Protein AF-A0A821GKC2-F1 (afdb_monomer_lite)

Sequence (104 aa):
MNNSILINDGREHKLVLKLLNKDDFIFEIDGNIIMKKFPTNLRINTIYIGQLDSYIKEKFSDLDGDNFIGCIKDIMLNEKSIVKLDHIHHIGRLTNICQLSKRG

Secondary structure (DSSP, 8-state):
--------SSS---EEEEE-SSSEEEEEETTEEEEEE--S---------S---HHHHHH-TT---PPP-S-----EETTEE---GGG--SSS---S--------

pLDDT: mean 71.13, std 14.03, range [34.81, 91.44]

Structure (mmCIF, N/CA/C/O backbone):
data_AF-A0A821GKC2-F1
#
_entry.id   AF-A0A821GKC2-F1
#
loop_
_atom_site.group_PDB
_atom_site.id
_atom_site.type_symbol
_atom_site.label_atom_id
_atom_site.label_alt_id
_atom_site.label_comp_id
_atom_site.label_asym_id
_atom_site.label_entity_id
_atom_site.label_seq_id
_atom_site.pdbx_PDB_ins_code
_atom_site.Cartn_x
_atom_site.Cartn_y
_atom_site.Cartn_z
_atom_site.occupancy
_atom_site.B_iso_or_equiv
_atom_site.auth_seq_id
_atom_site.auth_comp_id
_atom_site.auth_asym_id
_atom_site.auth_atom_id
_atom_site.pdbx_PDB_model_num
ATOM 1 N N . MET A 1 1 ? 18.237 -7.609 18.161 1.00 34.81 1 MET A N 1
ATOM 2 C CA . MET A 1 1 ? 18.382 -7.954 16.732 1.00 34.81 1 MET A CA 1
ATOM 3 C C . MET A 1 1 ? 17.323 -7.166 15.979 1.00 34.81 1 MET A C 1
ATOM 5 O O . MET A 1 1 ? 16.147 -7.419 16.196 1.00 34.81 1 MET A O 1
ATOM 9 N N . ASN A 1 2 ? 17.718 -6.148 15.209 1.00 40.22 2 ASN A N 1
ATOM 10 C CA . ASN A 1 2 ? 16.794 -5.373 14.376 1.00 40.22 2 ASN A CA 1
ATOM 11 C C . ASN A 1 2 ? 16.576 -6.150 13.073 1.00 40.22 2 ASN A C 1
ATOM 13 O O . ASN A 1 2 ? 17.420 -6.092 12.185 1.00 40.22 2 ASN A O 1
ATOM 17 N N . ASN A 1 3 ? 15.475 -6.895 12.971 1.00 48.16 3 ASN A N 1
ATOM 18 C CA . ASN A 1 3 ? 15.040 -7.475 11.701 1.00 48.16 3 ASN A CA 1
ATOM 19 C C . ASN A 1 3 ? 14.467 -6.351 10.829 1.00 48.16 3 ASN A C 1
ATOM 21 O O . ASN A 1 3 ? 13.279 -6.044 10.905 1.00 48.16 3 ASN A O 1
ATOM 25 N N . SER A 1 4 ? 15.308 -5.707 10.022 1.00 63.53 4 SER A N 1
ATOM 26 C CA . SER A 1 4 ? 14.824 -4.854 8.937 1.00 63.53 4 SER A CA 1
ATOM 27 C C . SER A 1 4 ? 14.198 -5.752 7.870 1.00 63.53 4 SER A C 1
ATOM 29 O O . SER A 1 4 ? 14.905 -6.545 7.248 1.00 63.53 4 SER A O 1
ATOM 31 N N . ILE A 1 5 ? 12.883 -5.653 7.675 1.00 68.69 5 ILE A N 1
ATOM 32 C CA . ILE A 1 5 ? 12.192 -6.342 6.580 1.00 68.69 5 ILE A CA 1
ATOM 33 C C . ILE A 1 5 ? 12.678 -5.707 5.272 1.00 68.69 5 ILE A C 1
ATOM 35 O O . ILE A 1 5 ? 12.452 -4.520 5.036 1.00 68.69 5 ILE A O 1
ATOM 39 N N . LEU A 1 6 ? 13.387 -6.479 4.449 1.00 81.19 6 LEU A N 1
ATOM 40 C CA . LEU A 1 6 ? 13.795 -6.060 3.112 1.00 81.19 6 LEU A CA 1
ATOM 41 C C . LEU A 1 6 ? 12.585 -6.211 2.181 1.00 81.19 6 LEU A C 1
ATOM 43 O O . LEU A 1 6 ? 12.130 -7.327 1.967 1.00 81.19 6 LEU A O 1
ATOM 47 N N . ILE A 1 7 ? 12.058 -5.095 1.672 1.00 85.06 7 ILE A N 1
ATOM 48 C CA . ILE A 1 7 ? 10.829 -5.063 0.850 1.00 85.06 7 ILE A CA 1
ATOM 49 C C . ILE A 1 7 ? 11.085 -4.811 -0.643 1.00 85.06 7 ILE A C 1
ATOM 51 O O . ILE A 1 7 ? 10.170 -4.816 -1.458 1.00 85.06 7 ILE A O 1
ATOM 55 N N . ASN A 1 8 ? 12.331 -4.524 -1.013 1.00 87.00 8 ASN A N 1
ATOM 56 C CA . ASN A 1 8 ? 12.770 -4.266 -2.383 1.00 87.00 8 ASN A CA 1
ATOM 57 C C . ASN A 1 8 ? 13.565 -5.460 -2.937 1.00 87.00 8 ASN A C 1
ATOM 59 O O . ASN A 1 8 ? 14.599 -5.284 -3.578 1.00 87.00 8 ASN A O 1
ATOM 63 N N . ASP A 1 9 ? 13.098 -6.677 -2.663 1.00 88.88 9 ASP A N 1
ATOM 64 C CA . ASP A 1 9 ? 13.778 -7.931 -3.012 1.00 88.88 9 ASP A CA 1
ATOM 65 C C . ASP A 1 9 ? 13.295 -8.549 -4.345 1.00 88.88 9 ASP A C 1
ATOM 67 O O . ASP A 1 9 ? 13.768 -9.610 -4.758 1.00 88.88 9 ASP A O 1
ATOM 71 N N . GLY A 1 10 ? 12.358 -7.883 -5.030 1.00 86.19 10 GLY A N 1
ATOM 72 C CA . GLY A 1 10 ? 11.753 -8.349 -6.279 1.00 86.19 10 GLY A CA 1
ATOM 73 C C . GLY A 1 10 ? 10.639 -9.386 -6.100 1.00 86.19 10 GLY A C 1
ATOM 74 O O . GLY A 1 10 ? 10.185 -9.954 -7.097 1.00 86.19 10 GLY A O 1
ATOM 75 N N . ARG A 1 11 ? 10.194 -9.646 -4.865 1.00 88.94 11 ARG A N 1
ATOM 76 C CA . ARG A 1 11 ? 9.086 -10.550 -4.538 1.00 88.94 11 ARG A CA 1
ATOM 77 C C . ARG A 1 11 ? 7.808 -9.774 -4.237 1.00 88.94 11 ARG A C 1
ATOM 79 O O . ARG A 1 11 ? 7.786 -8.553 -4.106 1.00 88.94 11 ARG A O 1
ATOM 86 N N . GLU A 1 12 ? 6.706 -10.512 -4.185 1.00 90.00 12 GLU A N 1
ATOM 87 C CA . GLU A 1 12 ? 5.420 -9.952 -3.792 1.00 90.00 12 GLU A CA 1
ATOM 88 C C . GLU A 1 12 ? 5.353 -9.811 -2.272 1.00 90.00 12 GLU A C 1
ATOM 90 O O . GLU A 1 12 ? 5.579 -10.781 -1.550 1.00 90.00 12 GLU A O 1
ATOM 95 N N . HIS A 1 13 ? 4.974 -8.619 -1.814 1.00 91.38 13 HIS A N 1
ATOM 96 C CA . HIS A 1 13 ? 4.730 -8.324 -0.407 1.00 91.38 13 HIS A CA 1
ATOM 97 C C . HIS A 1 13 ? 3.282 -7.889 -0.206 1.00 91.38 13 HIS A C 1
ATOM 99 O O . HIS A 1 13 ? 2.726 -7.123 -1.002 1.00 91.38 13 HIS A O 1
ATOM 105 N N . LYS A 1 14 ? 2.667 -8.350 0.882 1.00 91.44 14 LYS A N 1
ATOM 106 C CA . LYS A 1 14 ? 1.314 -7.950 1.264 1.00 91.44 14 LYS A CA 1
ATOM 107 C C . LYS A 1 14 ? 1.380 -6.783 2.236 1.00 91.44 14 LYS A C 1
ATOM 109 O O . LYS A 1 14 ? 1.846 -6.939 3.361 1.00 91.44 14 LYS A O 1
ATOM 114 N N . LEU A 1 15 ? 0.829 -5.646 1.821 1.00 90.19 15 LEU A N 1
ATOM 115 C CA . LEU A 1 15 ? 0.635 -4.477 2.672 1.00 90.19 15 LEU A CA 1
ATOM 116 C C . LEU A 1 15 ? -0.811 -4.405 3.166 1.00 90.19 15 LEU A C 1
ATOM 118 O O . LEU A 1 15 ? -1.749 -4.507 2.373 1.00 90.19 15 LEU A O 1
ATOM 122 N N . VAL A 1 16 ? -1.002 -4.180 4.464 1.00 88.94 16 VAL A N 1
ATOM 123 C CA . VAL A 1 16 ? -2.328 -3.996 5.061 1.00 88.94 16 VAL A CA 1
ATOM 124 C C . VAL A 1 16 ? -2.317 -2.795 6.002 1.00 88.94 16 VAL A C 1
ATOM 126 O O . VAL A 1 16 ? -1.539 -2.725 6.947 1.00 88.94 16 VAL A O 1
ATOM 129 N N . LEU A 1 17 ? -3.221 -1.851 5.744 1.00 86.81 17 LEU A N 1
ATOM 130 C CA . LEU A 1 17 ? -3.502 -0.701 6.601 1.00 86.81 17 LEU A CA 1
ATOM 131 C C . LEU A 1 17 ? -4.899 -0.881 7.193 1.00 86.81 17 LEU A C 1
ATOM 133 O O . LEU A 1 17 ? -5.880 -0.942 6.452 1.00 86.81 17 LEU A O 1
ATOM 137 N N . LYS A 1 18 ? -5.000 -0.975 8.520 1.00 84.94 18 LYS A N 1
ATOM 138 C CA . LYS A 1 18 ? -6.277 -1.114 9.238 1.00 84.94 18 LYS A CA 1
ATOM 139 C C . LYS A 1 18 ? -6.432 0.020 10.237 1.00 84.94 18 LYS A C 1
ATOM 141 O O . LYS A 1 18 ? -5.579 0.195 11.101 1.00 84.94 18 LYS A O 1
ATOM 146 N N . LEU A 1 19 ? -7.542 0.742 10.148 1.00 80.62 19 LEU A N 1
ATOM 147 C CA . LEU A 1 19 ? -8.014 1.627 11.208 1.00 80.62 19 LEU A CA 1
ATOM 148 C C . LEU A 1 19 ? -8.825 0.776 12.194 1.00 80.62 19 LEU A C 1
ATOM 150 O O . LEU A 1 19 ? -9.868 0.248 11.815 1.00 80.62 19 LEU A O 1
ATOM 154 N N . LEU A 1 20 ? -8.346 0.598 13.425 1.00 78.56 20 LEU A N 1
ATOM 155 C CA . LEU A 1 20 ? -9.054 -0.201 14.438 1.00 78.56 20 LEU A CA 1
ATOM 156 C C . LEU A 1 20 ? -10.120 0.621 15.161 1.00 78.56 20 LEU A C 1
ATOM 158 O O . LEU A 1 20 ? -11.233 0.166 15.408 1.00 78.56 20 LEU A O 1
ATOM 162 N N . ASN A 1 21 ? -9.749 1.841 15.521 1.00 73.88 21 ASN A N 1
ATOM 163 C CA . ASN A 1 21 ? -10.583 2.841 16.168 1.00 73.88 21 ASN A CA 1
ATOM 164 C C . ASN A 1 21 ? -10.103 4.220 15.681 1.00 73.88 21 ASN A C 1
ATOM 166 O O . ASN A 1 21 ? -9.279 4.294 14.777 1.00 73.88 21 ASN A O 1
ATOM 170 N N . LYS A 1 22 ? -10.619 5.322 16.228 1.00 70.44 22 LYS A N 1
ATOM 171 C CA . LYS A 1 22 ? -10.310 6.675 15.723 1.00 70.44 22 LYS A CA 1
ATOM 172 C C . LYS A 1 22 ? -8.822 7.068 15.810 1.00 70.44 22 LYS A C 1
ATOM 174 O O . LYS A 1 22 ? -8.429 8.007 15.116 1.00 70.44 22 LYS A O 1
ATOM 179 N N . ASP A 1 23 ? -8.027 6.346 16.600 1.00 72.25 23 ASP A N 1
ATOM 180 C CA . ASP A 1 23 ? -6.695 6.769 17.048 1.00 72.25 23 ASP A CA 1
ATOM 181 C C . ASP A 1 23 ? -5.616 5.713 16.725 1.00 72.25 23 ASP A C 1
ATOM 183 O O . ASP A 1 23 ? -4.423 6.023 16.644 1.00 72.25 23 ASP A O 1
ATOM 187 N N . ASP A 1 24 ? -6.030 4.459 16.517 1.00 75.69 24 ASP A N 1
ATOM 188 C CA . ASP A 1 24 ? -5.143 3.319 16.330 1.00 75.69 24 ASP A CA 1
ATOM 189 C C . ASP A 1 24 ? -5.182 2.811 14.886 1.00 75.69 24 ASP A C 1
ATOM 191 O O . ASP A 1 24 ? -6.197 2.305 14.389 1.00 75.69 24 ASP A O 1
ATOM 195 N N . PHE A 1 25 ? -4.016 2.879 14.242 1.00 82.06 25 PHE A N 1
ATOM 196 C CA . PHE A 1 25 ? -3.756 2.251 12.957 1.00 82.06 25 PHE A CA 1
ATOM 197 C C . PHE A 1 25 ? -2.779 1.088 13.114 1.00 82.06 25 PHE A C 1
ATOM 199 O O . PHE A 1 25 ? -1.737 1.184 13.772 1.00 82.06 25 PHE A O 1
ATOM 206 N N . ILE A 1 26 ? -3.098 -0.010 12.441 1.00 85.44 26 ILE A N 1
ATOM 207 C CA . ILE A 1 26 ? -2.161 -1.092 12.177 1.00 85.44 26 ILE A CA 1
ATOM 208 C C . ILE A 1 26 ? -1.628 -0.915 10.762 1.00 85.44 26 ILE A C 1
ATOM 210 O O . ILE A 1 26 ? -2.402 -0.852 9.804 1.00 85.44 26 ILE A O 1
ATOM 214 N N . PHE A 1 27 ? -0.306 -0.885 10.650 1.00 85.94 27 PHE A N 1
ATOM 215 C CA . PHE A 1 27 ? 0.405 -1.110 9.407 1.00 85.94 27 PHE A CA 1
ATOM 216 C C . PHE A 1 27 ? 1.012 -2.508 9.456 1.00 85.94 27 PHE A C 1
ATOM 218 O O . PHE A 1 27 ? 1.685 -2.855 10.416 1.00 85.94 27 PHE A O 1
ATOM 225 N N . GLU A 1 28 ? 0.751 -3.340 8.466 1.00 88.56 28 GLU A N 1
ATOM 226 C CA . GLU A 1 28 ? 1.188 -4.733 8.444 1.00 88.56 28 GLU A CA 1
ATOM 227 C C . GLU A 1 28 ? 1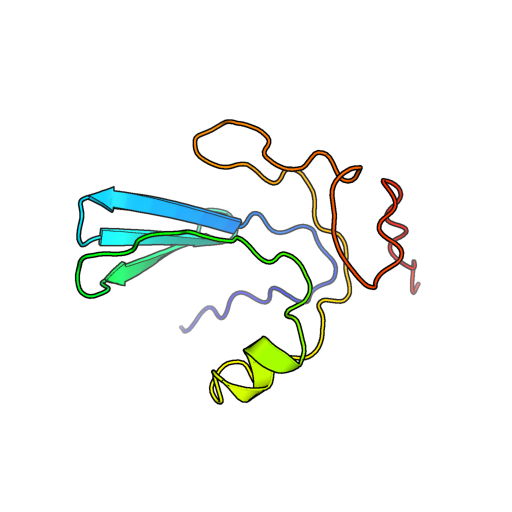.866 -5.018 7.102 1.00 88.56 28 GLU A C 1
ATOM 229 O O . GLU A 1 28 ? 1.319 -4.685 6.048 1.00 88.56 28 GLU A O 1
ATOM 234 N N . ILE A 1 29 ? 3.058 -5.619 7.155 1.00 89.69 29 ILE A N 1
ATOM 235 C CA . ILE A 1 29 ? 3.806 -6.100 5.985 1.00 89.69 29 ILE A CA 1
ATOM 236 C C . ILE A 1 29 ? 4.059 -7.595 6.170 1.00 89.69 29 ILE A C 1
ATOM 238 O O . ILE A 1 29 ? 4.724 -7.996 7.125 1.00 89.69 29 ILE A O 1
ATOM 242 N N . ASP A 1 30 ? 3.524 -8.420 5.272 1.00 90.25 30 ASP A N 1
ATOM 243 C CA . ASP A 1 30 ? 3.661 -9.886 5.301 1.00 90.25 30 ASP A CA 1
ATOM 244 C C . ASP A 1 30 ? 3.288 -10.512 6.656 1.00 90.25 30 ASP A C 1
ATOM 246 O O . ASP A 1 30 ? 3.956 -11.414 7.159 1.00 90.25 30 ASP A O 1
ATOM 250 N N . GLY A 1 31 ? 2.229 -9.999 7.291 1.00 88.56 31 GLY A N 1
ATOM 251 C CA . GLY A 1 31 ? 1.788 -10.438 8.619 1.00 88.56 31 GLY A CA 1
ATOM 252 C C . GLY A 1 31 ? 2.560 -9.824 9.792 1.00 88.56 31 GLY A C 1
ATOM 253 O O . GLY A 1 31 ? 2.137 -9.972 10.939 1.00 88.56 31 GLY A O 1
ATOM 254 N N . ASN A 1 32 ? 3.652 -9.094 9.544 1.00 89.06 32 ASN A N 1
ATOM 255 C CA . ASN A 1 32 ? 4.392 -8.390 10.588 1.00 89.06 32 ASN A CA 1
ATOM 256 C C . ASN A 1 32 ? 3.704 -7.064 10.915 1.00 89.06 32 ASN A C 1
ATOM 258 O O . ASN A 1 32 ? 3.687 -6.140 10.100 1.00 89.06 32 ASN A O 1
ATOM 262 N N . ILE A 1 33 ? 3.146 -6.975 12.121 1.00 84.69 33 ILE A N 1
ATOM 263 C CA . ILE A 1 33 ? 2.401 -5.809 12.598 1.00 84.69 33 ILE A CA 1
ATOM 264 C C . ILE A 1 33 ? 3.363 -4.730 13.107 1.00 84.69 33 ILE A C 1
ATOM 266 O O . ILE A 1 33 ? 4.099 -4.919 14.074 1.00 84.69 33 ILE A O 1
ATOM 270 N N . ILE A 1 34 ? 3.285 -3.561 12.486 1.00 82.75 34 ILE A N 1
ATOM 271 C CA . ILE A 1 34 ? 3.925 -2.308 12.868 1.00 82.75 34 ILE A CA 1
ATOM 272 C C . ILE A 1 34 ? 2.803 -1.372 13.339 1.00 82.75 34 ILE A C 1
ATOM 274 O O . ILE A 1 34 ? 2.078 -0.769 12.546 1.00 82.75 34 ILE A O 1
ATOM 278 N N . MET A 1 35 ? 2.603 -1.271 14.652 1.00 72.88 35 MET A N 1
ATOM 279 C CA . MET A 1 35 ? 1.596 -0.360 15.206 1.00 72.88 35 MET A CA 1
ATOM 280 C C . MET A 1 35 ? 2.106 1.078 15.173 1.00 72.88 35 MET A C 1
ATOM 282 O O . MET A 1 35 ? 3.202 1.363 15.658 1.00 72.88 35 MET A O 1
ATOM 286 N N . LYS A 1 36 ? 1.290 2.000 14.654 1.00 70.12 36 LYS A N 1
ATOM 287 C CA . LYS A 1 36 ? 1.594 3.432 14.686 1.00 70.12 36 LYS A CA 1
ATOM 288 C C . LYS A 1 36 ? 0.344 4.211 15.075 1.00 70.12 36 LYS A C 1
ATOM 290 O O . LYS A 1 36 ? -0.694 4.104 14.430 1.00 70.12 36 LYS A O 1
ATOM 295 N N . LYS A 1 37 ? 0.455 4.991 16.149 1.00 67.75 37 LYS A N 1
ATOM 296 C CA . LYS A 1 37 ? -0.601 5.903 16.595 1.00 67.75 37 LYS A CA 1
ATOM 297 C C . LYS A 1 37 ? -0.465 7.221 15.852 1.00 67.75 37 LYS A C 1
ATOM 299 O O . LYS A 1 37 ? 0.642 7.753 15.759 1.00 67.75 37 LYS A O 1
ATOM 304 N N . PHE A 1 38 ? -1.575 7.746 15.353 1.00 64.94 38 PHE A N 1
ATOM 305 C CA . PHE A 1 38 ? -1.630 9.075 14.753 1.00 64.94 38 PHE A CA 1
ATOM 306 C C . PHE A 1 38 ? -2.721 9.902 15.435 1.00 64.94 38 PHE A C 1
ATOM 308 O O . PHE A 1 38 ? -3.736 9.343 15.848 1.00 64.94 38 PHE A O 1
ATOM 315 N N . PRO A 1 39 ? -2.533 11.225 15.570 1.00 57.25 39 PRO A N 1
ATOM 316 C CA . PRO A 1 39 ? -3.567 12.098 16.103 1.00 57.25 39 PRO A CA 1
ATOM 317 C C . PRO A 1 39 ? -4.808 12.113 15.195 1.00 57.25 39 PRO A C 1
ATOM 319 O O . PRO A 1 39 ? -4.728 12.034 13.970 1.00 57.25 39 PRO A O 1
ATOM 322 N N . THR A 1 40 ? -5.962 12.194 15.847 1.00 60.34 40 THR A N 1
ATOM 323 C CA . THR A 1 40 ? -7.318 11.955 15.337 1.00 60.34 40 THR A CA 1
ATOM 324 C C . THR A 1 40 ? -7.819 12.911 14.253 1.00 60.34 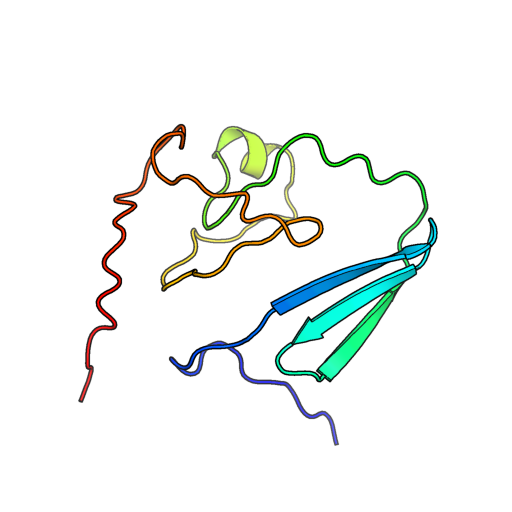40 THR A C 1
ATOM 326 O O . THR A 1 40 ? -7.480 14.092 14.260 1.00 60.34 40 THR A O 1
ATOM 329 N N . ASN A 1 41 ? -8.762 12.400 13.440 1.00 63.34 41 ASN A N 1
ATOM 330 C CA . ASN A 1 41 ? -9.504 13.017 12.316 1.00 63.34 41 ASN A CA 1
ATOM 331 C C . ASN A 1 41 ? -8.914 12.800 10.911 1.00 63.34 41 ASN A C 1
ATOM 333 O O . ASN A 1 41 ? -8.861 13.720 10.093 1.00 63.34 41 ASN A O 1
ATOM 337 N N . LEU A 1 42 ? -8.546 11.557 10.583 1.00 66.44 42 LEU A N 1
ATOM 338 C CA . LEU A 1 42 ? -8.192 11.195 9.211 1.00 66.44 42 LEU A CA 1
ATOM 339 C C . LEU A 1 42 ? -9.451 11.147 8.323 1.00 66.44 42 LEU 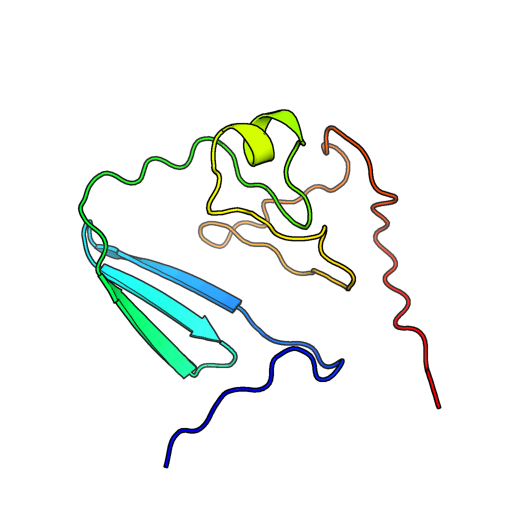A C 1
ATOM 341 O O . LEU A 1 42 ? -10.282 10.248 8.448 1.00 66.44 42 LEU A O 1
ATOM 345 N N . ARG A 1 43 ? -9.577 12.096 7.390 1.00 69.44 43 ARG A N 1
ATOM 346 C CA . ARG A 1 43 ? -10.554 12.042 6.295 1.00 69.44 43 ARG A CA 1
ATOM 347 C C . ARG A 1 43 ? -9.816 11.769 4.988 1.00 69.44 43 ARG A C 1
ATOM 349 O O . ARG A 1 43 ? -9.065 12.616 4.513 1.00 69.44 43 ARG A O 1
ATOM 356 N N . ILE A 1 44 ? -10.042 10.594 4.404 1.00 70.81 44 ILE A N 1
ATOM 357 C CA . ILE A 1 44 ? -9.452 10.213 3.116 1.00 70.81 44 ILE A CA 1
ATOM 358 C C . ILE A 1 44 ? -10.366 10.726 2.003 1.00 70.81 44 ILE A C 1
ATOM 360 O O . ILE A 1 44 ? -11.477 10.228 1.839 1.00 70.81 44 ILE A O 1
ATOM 364 N N . ASN A 1 45 ? -9.909 11.732 1.256 1.00 71.50 45 ASN A N 1
ATOM 365 C CA . ASN A 1 45 ? -10.646 12.265 0.103 1.00 71.50 45 ASN A CA 1
ATOM 366 C C . ASN A 1 45 ? -10.179 11.645 -1.219 1.00 71.50 45 ASN A C 1
ATOM 368 O O . ASN A 1 45 ? -10.997 11.383 -2.095 1.00 71.50 45 ASN A O 1
ATOM 372 N N . THR A 1 46 ? -8.875 11.393 -1.343 1.00 73.19 46 THR A N 1
ATOM 373 C CA . THR A 1 46 ? -8.257 10.864 -2.561 1.00 73.19 46 THR A CA 1
ATOM 374 C C . THR A 1 46 ? -7.183 9.856 -2.180 1.00 73.19 46 THR A C 1
ATOM 376 O O . THR A 1 46 ? -6.443 10.076 -1.221 1.00 73.19 46 THR A O 1
ATOM 379 N N . ILE A 1 47 ? -7.099 8.756 -2.928 1.00 75.06 47 ILE A N 1
ATOM 380 C CA . ILE A 1 47 ? -6.057 7.738 -2.785 1.00 75.06 47 ILE A CA 1
ATOM 381 C C . ILE A 1 47 ? -5.189 7.793 -4.040 1.00 75.06 47 ILE A C 1
ATOM 383 O O . ILE A 1 47 ? -5.691 7.627 -5.149 1.00 75.06 47 ILE A O 1
ATOM 387 N N . TYR A 1 48 ? -3.894 8.021 -3.849 1.00 76.62 48 TYR A N 1
ATOM 388 C CA . TYR A 1 48 ? -2.892 7.995 -4.910 1.00 76.62 48 TYR A CA 1
ATOM 389 C C . TYR A 1 48 ? -2.122 6.681 -4.825 1.00 76.62 48 TYR A C 1
ATOM 391 O O . TYR A 1 48 ? -1.690 6.283 -3.744 1.00 76.62 48 TYR A O 1
ATOM 399 N N . ILE A 1 49 ? -1.970 5.994 -5.953 1.00 77.44 49 ILE A N 1
ATOM 400 C CA . ILE A 1 49 ? -1.300 4.695 -6.033 1.00 77.44 49 ILE A CA 1
ATOM 401 C C . ILE A 1 49 ? -0.180 4.815 -7.059 1.00 77.44 49 ILE A C 1
ATOM 403 O O . ILE A 1 49 ? -0.418 5.190 -8.203 1.00 77.44 49 ILE A O 1
ATOM 407 N N . GLY A 1 50 ? 1.043 4.502 -6.641 1.00 76.44 50 GLY A N 1
ATOM 408 C CA . GLY A 1 50 ? 2.227 4.463 -7.498 1.00 76.44 50 GLY A CA 1
ATOM 409 C C . GLY A 1 50 ? 2.794 5.824 -7.920 1.00 76.44 50 GLY A C 1
ATOM 410 O O . GLY A 1 50 ? 3.994 5.930 -8.142 1.00 76.44 50 GLY A O 1
ATOM 411 N N . GLN A 1 51 ? 1.986 6.880 -7.978 1.00 73.94 51 GLN A N 1
ATOM 412 C CA . GLN A 1 51 ? 2.446 8.227 -8.309 1.00 73.94 51 GLN A CA 1
ATOM 413 C C . GLN A 1 51 ? 1.605 9.297 -7.612 1.00 73.94 51 GLN A C 1
ATOM 415 O O . GLN A 1 51 ? 0.401 9.138 -7.422 1.00 73.94 51 GLN A O 1
ATOM 420 N N . LEU A 1 52 ? 2.256 10.410 -7.276 1.00 72.50 52 LEU A N 1
ATOM 421 C CA . LEU A 1 52 ? 1.629 11.664 -6.866 1.00 72.50 52 LEU A CA 1
ATOM 422 C C . LEU A 1 52 ? 1.808 12.705 -7.976 1.00 72.50 52 LEU A C 1
ATOM 424 O O . LEU A 1 52 ? 2.843 12.726 -8.647 1.00 72.50 52 LEU A O 1
ATOM 428 N N . ASP A 1 53 ? 0.813 13.572 -8.154 1.00 70.38 53 ASP A N 1
ATOM 429 C CA . ASP A 1 53 ? 0.918 14.740 -9.034 1.00 70.38 53 ASP A CA 1
ATOM 430 C C . ASP A 1 53 ? 2.039 15.675 -8.540 1.00 70.38 53 ASP A C 1
ATOM 432 O O . ASP A 1 53 ? 2.207 15.856 -7.330 1.00 70.38 53 ASP A O 1
ATOM 436 N N . SER A 1 54 ? 2.803 16.275 -9.458 1.00 67.56 54 SER A N 1
ATOM 437 C CA . SER A 1 54 ? 3.876 17.225 -9.133 1.00 67.56 54 SER A CA 1
ATOM 438 C C . SER A 1 54 ? 3.386 18.393 -8.273 1.00 67.56 54 SER A C 1
ATOM 440 O O . SER A 1 54 ? 4.068 18.770 -7.326 1.00 67.56 54 SER A O 1
ATOM 442 N N . TYR A 1 55 ? 2.167 18.888 -8.509 1.00 69.31 55 TYR A N 1
ATOM 443 C CA . TYR A 1 55 ? 1.549 19.941 -7.699 1.00 69.31 55 TYR A CA 1
ATOM 444 C C . TYR A 1 55 ? 1.321 19.513 -6.241 1.00 69.31 55 TYR A C 1
ATOM 446 O O . TYR A 1 55 ? 1.346 20.331 -5.322 1.00 69.31 55 TYR A O 1
ATOM 454 N N . ILE A 1 56 ? 1.079 18.220 -6.010 1.00 70.00 56 ILE A N 1
ATOM 455 C CA . ILE A 1 56 ? 0.916 17.667 -4.662 1.00 70.00 56 ILE A CA 1
ATOM 456 C C . ILE A 1 56 ? 2.283 17.474 -4.014 1.00 70.00 56 ILE A C 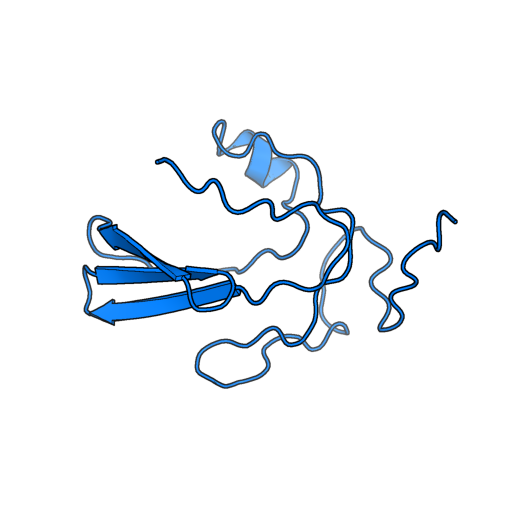1
ATOM 458 O O . ILE A 1 56 ? 2.439 17.841 -2.852 1.00 70.00 56 ILE A O 1
ATOM 462 N N . LYS A 1 57 ? 3.277 16.962 -4.755 1.00 69.12 57 LYS A N 1
ATOM 463 C CA . LYS A 1 57 ? 4.656 16.825 -4.254 1.00 69.12 57 LYS A CA 1
ATOM 464 C C . LYS A 1 57 ? 5.215 18.172 -3.782 1.00 69.12 57 LYS A C 1
ATOM 466 O O . LYS A 1 57 ? 5.747 18.256 -2.685 1.00 69.12 57 LYS A O 1
ATOM 471 N N . GLU A 1 58 ? 4.985 19.246 -4.537 1.00 67.88 58 GLU A N 1
ATOM 472 C CA . GLU A 1 58 ? 5.409 20.604 -4.159 1.00 67.88 58 GLU A CA 1
ATOM 473 C C . GLU A 1 58 ? 4.767 21.117 -2.857 1.00 67.88 58 GLU A C 1
ATOM 475 O O . GLU A 1 58 ? 5.374 21.907 -2.136 1.00 67.88 58 GLU A O 1
ATOM 480 N N . LYS A 1 59 ? 3.547 20.672 -2.525 1.00 71.62 59 LYS A N 1
ATOM 481 C CA . LYS A 1 59 ? 2.847 21.076 -1.291 1.00 71.62 59 LYS A CA 1
ATOM 482 C C . LYS 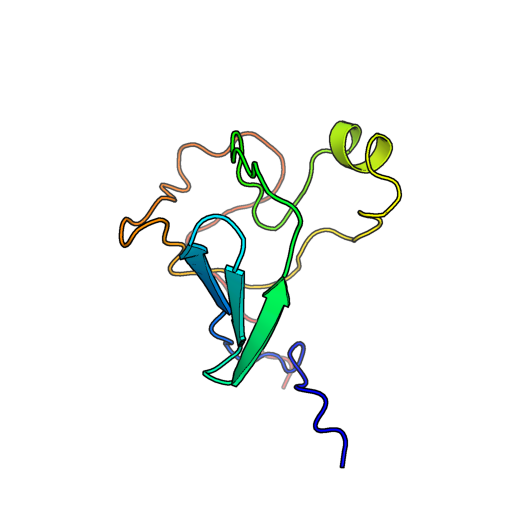A 1 59 ? 3.254 20.286 -0.055 1.00 71.62 59 LYS A C 1
ATOM 484 O O . LYS A 1 59 ? 3.004 20.749 1.057 1.00 71.62 59 LYS A O 1
ATOM 489 N N . PHE A 1 60 ? 3.831 19.105 -0.234 1.00 70.31 60 PHE A N 1
ATOM 490 C CA . PHE A 1 60 ? 4.228 18.224 0.854 1.00 70.31 60 PHE A CA 1
ATOM 491 C C . PHE A 1 60 ? 5.703 17.875 0.676 1.00 70.31 60 PHE A C 1
ATOM 493 O O . PHE A 1 60 ? 6.033 16.851 0.088 1.00 70.31 60 PHE A O 1
ATOM 500 N N . SER A 1 61 ? 6.581 18.727 1.213 1.00 58.78 61 SER A N 1
ATOM 501 C CA . SER A 1 61 ? 8.045 18.586 1.135 1.00 58.78 61 SER A CA 1
ATOM 502 C C . SER A 1 61 ? 8.571 17.242 1.641 1.00 58.78 61 SER A C 1
ATOM 504 O O . SER A 1 61 ? 9.636 16.803 1.227 1.00 58.78 61 SER A O 1
ATOM 506 N N . ASP A 1 62 ? 7.817 16.581 2.519 1.00 63.97 62 ASP A N 1
ATOM 507 C CA . ASP A 1 62 ? 8.178 15.283 3.094 1.00 63.97 62 ASP A CA 1
ATOM 508 C C . ASP A 1 62 ? 7.842 14.108 2.153 1.00 63.97 62 ASP A C 1
ATOM 510 O O . ASP A 1 62 ? 8.222 12.966 2.415 1.00 63.97 62 ASP A O 1
ATOM 514 N N . LEU A 1 63 ? 7.121 14.369 1.056 1.00 64.81 63 LEU A N 1
ATOM 515 C CA . LEU A 1 63 ? 6.796 13.410 -0.003 1.00 64.81 63 LEU A CA 1
ATOM 516 C C . LEU A 1 63 ? 7.800 13.523 -1.164 1.00 64.81 63 LEU A C 1
ATOM 518 O O . LEU A 1 63 ? 7.411 13.600 -2.331 1.00 64.81 63 LEU A O 1
ATOM 522 N N . ASP A 1 64 ? 9.094 13.515 -0.844 1.00 59.28 64 ASP A N 1
ATOM 523 C CA . ASP A 1 64 ? 10.195 13.569 -1.816 1.00 59.28 64 ASP A CA 1
ATOM 524 C C . ASP A 1 64 ? 10.551 12.161 -2.333 1.00 59.28 64 ASP A C 1
ATOM 526 O O . ASP A 1 64 ? 11.621 11.607 -2.081 1.00 59.28 64 ASP A O 1
ATOM 530 N N . GLY A 1 65 ? 9.568 11.516 -2.965 1.00 65.06 65 GLY A N 1
ATOM 531 C CA . GLY A 1 65 ? 9.686 10.159 -3.495 1.00 65.06 65 GLY A CA 1
ATOM 532 C C . GLY A 1 65 ? 9.540 10.109 -5.012 1.00 65.06 65 GLY A C 1
ATOM 533 O O . GLY A 1 65 ? 8.622 10.711 -5.588 1.00 65.06 65 GLY A O 1
ATOM 534 N N . ASP A 1 66 ? 10.406 9.331 -5.659 1.00 73.19 66 ASP A N 1
ATOM 535 C CA . ASP A 1 66 ? 10.222 8.919 -7.049 1.00 73.19 66 ASP A CA 1
ATOM 536 C C . ASP A 1 66 ? 8.905 8.154 -7.228 1.00 73.19 66 ASP A C 1
ATOM 538 O O . ASP A 1 66 ? 8.322 7.603 -6.289 1.00 73.19 66 ASP A O 1
ATOM 542 N N . ASN A 1 67 ? 8.412 8.121 -8.465 1.00 76.50 67 ASN A N 1
ATOM 543 C CA . ASN A 1 67 ? 7.250 7.303 -8.790 1.00 76.50 67 ASN A CA 1
ATOM 544 C C . ASN A 1 67 ? 7.593 5.819 -8.587 1.00 76.50 67 ASN A C 1
ATOM 546 O O . ASN A 1 67 ? 8.706 5.379 -8.872 1.00 76.50 67 ASN A O 1
ATOM 550 N N . PHE A 1 68 ? 6.626 5.037 -8.113 1.00 80.19 68 PHE A N 1
ATOM 551 C CA . PHE A 1 68 ? 6.802 3.612 -7.867 1.00 80.19 68 PHE A CA 1
ATOM 552 C C . PHE A 1 68 ? 7.099 2.860 -9.166 1.00 80.19 68 PHE A C 1
ATOM 554 O O . PHE A 1 68 ? 6.389 3.003 -10.164 1.00 80.19 68 PHE A O 1
ATOM 561 N N . ILE A 1 69 ? 8.115 2.000 -9.122 1.00 81.50 69 ILE A N 1
ATOM 562 C CA . ILE A 1 69 ? 8.491 1.113 -10.221 1.00 81.50 69 ILE A CA 1
ATOM 563 C C . ILE A 1 69 ? 8.285 -0.324 -9.748 1.00 81.50 69 ILE A C 1
ATOM 565 O O . ILE A 1 69 ? 9.069 -0.846 -8.959 1.00 81.50 69 ILE A O 1
ATOM 569 N N . GLY A 1 70 ? 7.227 -0.969 -10.234 1.00 82.00 70 GLY A N 1
ATOM 570 C CA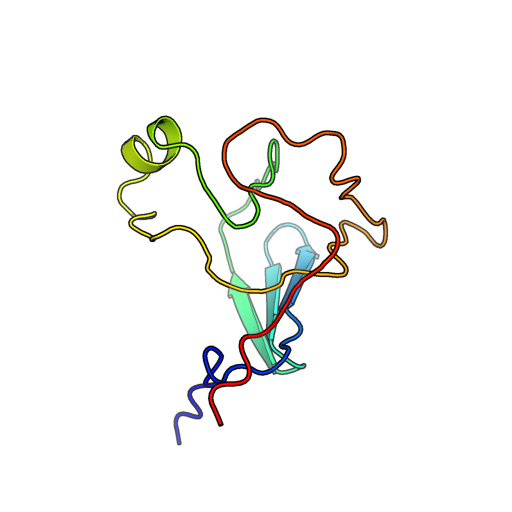 . GLY A 1 70 ? 6.902 -2.346 -9.877 1.00 82.00 70 GLY A CA 1
ATOM 571 C C . GLY A 1 70 ? 5.461 -2.715 -10.208 1.00 82.00 70 GLY A C 1
ATOM 572 O O . GLY A 1 70 ? 4.757 -1.988 -10.907 1.00 82.00 70 GLY A O 1
ATOM 573 N N . CYS A 1 71 ? 5.023 -3.854 -9.680 1.00 83.62 71 CYS A N 1
ATOM 574 C CA . CYS A 1 71 ? 3.655 -4.337 -9.819 1.00 83.62 71 CYS A CA 1
ATOM 575 C C . CYS A 1 71 ? 2.855 -4.024 -8.556 1.00 83.62 71 CYS A C 1
ATOM 577 O O . CYS A 1 71 ? 3.328 -4.288 -7.453 1.00 83.62 71 CYS A O 1
ATOM 579 N N . ILE A 1 72 ? 1.626 -3.536 -8.714 1.00 84.38 72 ILE A N 1
ATOM 580 C CA . ILE A 1 72 ? 0.653 -3.441 -7.621 1.00 84.38 72 ILE A CA 1
ATOM 581 C C . ILE A 1 72 ? -0.603 -4.185 -8.065 1.00 84.38 72 ILE A C 1
ATOM 583 O O . ILE A 1 72 ? -1.084 -3.979 -9.180 1.00 84.38 72 ILE A O 1
ATOM 587 N N . LYS A 1 73 ? -1.124 -5.059 -7.205 1.00 83.69 73 LYS A N 1
ATOM 588 C CA . LYS A 1 73 ? -2.335 -5.847 -7.459 1.00 83.69 73 LYS A CA 1
ATOM 589 C C . LYS A 1 73 ? -3.233 -5.874 -6.228 1.00 83.69 73 LYS A C 1
ATOM 591 O O . LYS A 1 73 ? -2.801 -5.495 -5.142 1.00 83.69 73 LYS A O 1
ATOM 596 N N . ASP A 1 74 ? -4.472 -6.316 -6.424 1.00 85.69 74 ASP A N 1
ATOM 597 C CA . ASP A 1 74 ? -5.425 -6.615 -5.349 1.00 85.69 74 ASP A CA 1
ATOM 598 C C . ASP A 1 74 ? -5.652 -5.452 -4.368 1.00 85.69 74 ASP A C 1
ATOM 600 O O . ASP A 1 74 ? -5.742 -5.629 -3.154 1.00 85.69 74 ASP A O 1
ATOM 604 N N . ILE A 1 75 ? -5.760 -4.233 -4.903 1.00 84.25 75 ILE A N 1
ATOM 605 C CA . ILE A 1 75 ? -5.986 -3.028 -4.102 1.00 84.25 75 ILE A CA 1
ATOM 606 C C . ILE A 1 75 ? -7.437 -3.003 -3.617 1.00 84.25 75 ILE A C 1
ATOM 608 O O . ILE A 1 75 ? -8.382 -2.873 -4.404 1.00 84.25 75 ILE A O 1
ATOM 612 N N . MET A 1 76 ? -7.601 -3.099 -2.300 1.00 84.62 76 MET A N 1
ATOM 613 C CA . MET A 1 76 ? -8.896 -3.155 -1.630 1.00 84.62 76 MET A CA 1
ATOM 614 C C . MET A 1 76 ? -9.026 -2.038 -0.596 1.00 84.62 76 MET A C 1
ATOM 616 O O . MET A 1 76 ? -8.082 -1.732 0.129 1.00 84.62 76 MET A O 1
ATOM 620 N N . LEU A 1 77 ? -10.226 -1.475 -0.485 1.00 83.69 77 LEU A N 1
ATOM 621 C CA . LEU A 1 77 ? -10.622 -0.574 0.593 1.00 83.69 77 LEU A CA 1
ATOM 622 C C . LEU A 1 77 ? -11.912 -1.107 1.204 1.00 83.69 77 LEU A C 1
ATOM 624 O O . LEU A 1 77 ? -12.902 -1.285 0.495 1.00 83.69 77 LEU A O 1
ATOM 628 N N . ASN A 1 78 ? -11.904 -1.358 2.514 1.00 82.44 78 ASN A N 1
ATOM 629 C CA . ASN A 1 78 ? -13.041 -1.942 3.237 1.00 82.44 78 ASN A CA 1
ATOM 630 C C . ASN A 1 78 ? -13.592 -3.195 2.530 1.00 82.44 78 ASN A C 1
ATOM 632 O O . ASN A 1 78 ? -14.785 -3.277 2.249 1.00 82.44 78 ASN A O 1
ATOM 636 N N . GLU A 1 79 ? -12.688 -4.119 2.175 1.00 80.94 79 GLU A N 1
ATOM 637 C CA . GLU A 1 79 ? -12.980 -5.401 1.500 1.00 80.94 79 GLU A CA 1
ATOM 638 C C . GLU A 1 79 ? -13.574 -5.278 0.088 1.00 80.94 79 GLU A C 1
ATOM 640 O O . GLU A 1 79 ? -13.899 -6.275 -0.554 1.00 80.94 79 GLU A O 1
ATOM 645 N N . LYS A 1 80 ? -13.678 -4.059 -0.442 1.00 79.88 80 LYS A N 1
ATOM 646 C CA . LYS A 1 80 ? -14.115 -3.808 -1.812 1.00 79.88 80 LYS A CA 1
ATOM 647 C C . LYS A 1 80 ? -12.903 -3.501 -2.670 1.00 79.88 80 LYS A C 1
ATOM 649 O O . LYS A 1 80 ? -12.097 -2.638 -2.325 1.00 79.88 80 LYS A O 1
ATOM 654 N N . SER A 1 81 ? -12.788 -4.182 -3.807 1.00 74.94 81 SER A N 1
ATOM 655 C CA . SER A 1 81 ? -11.837 -3.770 -4.837 1.00 74.94 81 SER A CA 1
ATOM 656 C C . SER A 1 81 ? -12.216 -2.363 -5.303 1.00 74.94 81 SER A C 1
ATOM 658 O O . SER A 1 81 ? -13.340 -2.139 -5.757 1.00 74.94 81 SER A O 1
ATOM 660 N N . ILE A 1 82 ? -11.306 -1.406 -5.122 1.00 71.06 82 ILE A N 1
ATOM 661 C CA . ILE A 1 82 ? -11.551 0.009 -5.448 1.00 71.06 82 ILE A CA 1
ATOM 662 C C . ILE A 1 82 ? -10.937 0.438 -6.771 1.00 71.06 82 ILE A C 1
ATOM 664 O O . ILE A 1 82 ? -11.172 1.557 -7.220 1.00 71.06 82 ILE A O 1
ATOM 668 N N . VAL A 1 83 ? -10.173 -0.440 -7.414 1.00 63.16 83 VAL A N 1
ATOM 669 C CA . VAL A 1 83 ? -9.472 -0.097 -8.644 1.00 63.16 83 VAL A CA 1
ATOM 670 C C . VAL A 1 83 ? -10.149 -0.776 -9.825 1.00 63.16 83 VAL A C 1
ATOM 672 O O . VAL A 1 83 ? -9.903 -1.939 -10.128 1.00 63.16 83 VAL A O 1
ATOM 675 N N . LYS A 1 84 ? -10.980 -0.002 -10.525 1.00 55.69 84 LYS A N 1
ATOM 676 C CA . LYS A 1 84 ? -11.173 -0.170 -11.967 1.00 55.69 84 LYS A CA 1
ATOM 677 C C . LYS A 1 84 ? -10.122 0.712 -12.635 1.00 55.69 84 LYS A C 1
ATOM 679 O O . LYS A 1 84 ? -10.245 1.936 -12.591 1.00 55.69 84 LYS A O 1
ATOM 684 N N . LEU A 1 85 ? -9.061 0.107 -13.174 1.00 54.31 85 LEU A N 1
ATOM 685 C CA . LEU A 1 85 ? -7.930 0.824 -13.794 1.00 54.31 85 LEU A CA 1
ATOM 686 C C . LEU A 1 85 ? -8.373 1.720 -14.975 1.00 54.31 85 LEU A C 1
ATOM 688 O O . LEU A 1 85 ? -7.636 2.601 -15.402 1.00 54.31 85 LEU A O 1
ATOM 692 N N . ASP A 1 86 ? -9.602 1.531 -15.447 1.00 46.22 86 ASP A N 1
ATOM 693 C CA . ASP A 1 86 ? -10.282 2.256 -16.517 1.00 46.22 86 ASP A CA 1
ATOM 694 C C . ASP A 1 86 ? -10.646 3.721 -16.166 1.00 46.22 86 ASP A C 1
ATOM 696 O O . ASP A 1 86 ? -11.013 4.474 -17.063 1.00 46.22 86 ASP A O 1
ATOM 700 N N . HIS A 1 87 ? -10.543 4.148 -14.896 1.00 45.34 87 HIS A N 1
ATOM 701 C CA . HIS A 1 87 ? -10.907 5.507 -14.436 1.00 45.34 87 HIS A CA 1
ATOM 702 C C . HIS A 1 87 ? -9.743 6.262 -13.766 1.00 45.34 87 HIS A C 1
ATOM 704 O O . HIS A 1 87 ? -9.940 7.009 -12.806 1.00 45.34 87 HIS A O 1
ATOM 710 N N . ILE A 1 88 ? -8.513 6.058 -14.242 1.00 53.53 88 ILE A N 1
ATOM 711 C CA . ILE A 1 88 ? -7.330 6.733 -13.696 1.00 53.53 88 ILE A CA 1
ATOM 712 C C . ILE A 1 88 ? -7.011 7.992 -14.502 1.00 53.53 88 ILE A C 1
ATOM 714 O O . ILE A 1 88 ? -6.783 7.952 -15.709 1.00 53.53 88 ILE A O 1
ATOM 718 N N . HIS A 1 89 ? -6.978 9.124 -13.802 1.00 47.59 89 HIS A N 1
ATOM 719 C CA . HIS A 1 89 ? -6.578 10.412 -14.344 1.00 47.59 89 HIS A CA 1
ATOM 720 C C . HIS A 1 89 ? -5.055 10.583 -14.159 1.00 47.59 89 HIS A C 1
ATOM 722 O O . HIS A 1 89 ? -4.596 10.771 -13.038 1.00 47.59 89 HIS A O 1
ATOM 728 N N . HIS A 1 90 ? -4.304 10.556 -15.269 1.00 45.94 90 HIS A N 1
ATOM 729 C CA . HIS A 1 90 ? -2.883 10.946 -15.429 1.00 45.94 90 HIS A CA 1
ATOM 730 C C . HIS A 1 90 ? -1.763 9.879 -15.307 1.00 45.94 90 HIS A C 1
ATOM 732 O O . HIS A 1 90 ? -1.995 8.698 -15.087 1.00 45.94 90 HIS A O 1
ATOM 738 N N . ILE A 1 91 ? -0.549 10.337 -15.652 1.00 48.19 91 ILE A N 1
ATOM 739 C CA . ILE A 1 91 ? 0.455 9.783 -16.584 1.00 48.19 91 ILE A CA 1
ATOM 740 C C . ILE A 1 91 ? 1.176 8.527 -16.073 1.00 48.19 91 ILE A C 1
ATOM 742 O O . ILE A 1 91 ? 2.020 8.598 -15.194 1.00 48.19 91 ILE A O 1
ATOM 746 N N . GLY A 1 92 ? 0.926 7.397 -16.730 1.00 51.69 92 GLY A N 1
ATOM 747 C CA . GLY A 1 92 ? 1.661 6.143 -16.574 1.00 51.69 92 GLY A CA 1
ATOM 748 C C . GLY A 1 92 ? 0.964 5.055 -17.386 1.00 51.69 92 GLY A C 1
ATOM 749 O O . GLY A 1 92 ? -0.262 5.047 -17.482 1.00 51.69 92 GLY A O 1
ATOM 750 N N . ARG A 1 93 ? 1.713 4.155 -18.034 1.00 50.00 93 ARG A N 1
ATOM 751 C CA . ARG A 1 93 ? 1.118 3.055 -18.810 1.00 50.00 93 ARG A CA 1
ATOM 752 C C . ARG A 1 93 ? 0.623 1.988 -17.832 1.00 50.00 93 ARG A C 1
ATOM 754 O O . ARG A 1 93 ? 1.296 0.996 -17.582 1.00 50.00 93 ARG A O 1
ATOM 761 N N . LEU A 1 94 ? -0.536 2.236 -17.236 1.00 55.69 94 LEU A N 1
ATOM 762 C CA . LEU A 1 94 ? -1.229 1.275 -16.394 1.00 55.69 94 LEU A CA 1
ATOM 763 C C . LEU A 1 94 ? -1.821 0.215 -17.309 1.00 55.69 94 LEU A C 1
ATOM 765 O O . LEU A 1 94 ? -2.696 0.486 -18.128 1.00 55.69 94 LEU A O 1
ATOM 769 N N . THR A 1 95 ? -1.283 -0.990 -17.217 1.00 58.56 95 THR A N 1
ATOM 770 C CA . THR A 1 95 ? -1.818 -2.140 -17.933 1.00 58.56 95 THR A CA 1
ATOM 771 C C . THR A 1 95 ? -2.103 -3.226 -16.911 1.00 58.56 95 THR A C 1
ATOM 773 O O . THR A 1 95 ? -1.384 -3.344 -15.920 1.00 58.56 95 THR A O 1
ATOM 776 N N . ASN A 1 96 ? -3.104 -4.066 -17.169 1.00 62.75 96 ASN A N 1
ATOM 777 C CA . ASN A 1 96 ? -3.364 -5.261 -16.354 1.00 62.75 96 ASN A CA 1
ATOM 778 C C . ASN A 1 96 ? -2.232 -6.306 -16.466 1.00 62.75 96 ASN A C 1
ATOM 780 O O . ASN A 1 96 ? -2.331 -7.394 -15.907 1.00 62.75 96 ASN A O 1
ATOM 784 N N . ILE A 1 97 ? -1.176 -6.004 -17.228 1.00 64.88 97 ILE A N 1
ATOM 785 C CA . ILE A 1 97 ? -0.036 -6.865 -17.493 1.00 64.88 97 ILE A CA 1
ATOM 786 C C . ILE A 1 97 ? 1.161 -6.277 -16.752 1.00 64.88 97 ILE A C 1
ATOM 788 O O . ILE A 1 97 ? 1.696 -5.234 -17.128 1.00 64.88 97 ILE A O 1
ATOM 792 N N . CYS A 1 98 ? 1.618 -6.977 -15.718 1.00 72.31 98 CYS A N 1
ATOM 793 C CA . CYS A 1 98 ? 2.892 -6.661 -15.098 1.00 72.31 98 CYS A CA 1
ATOM 794 C C . CYS A 1 98 ? 3.946 -7.677 -15.527 1.00 72.31 98 CYS A C 1
ATOM 796 O O . CYS A 1 98 ? 3.891 -8.847 -15.153 1.00 72.31 98 CYS A O 1
ATOM 798 N N . GLN A 1 99 ? 4.902 -7.232 -16.340 1.00 69.38 99 GLN A N 1
ATOM 799 C CA . GLN A 1 99 ? 6.073 -8.030 -16.679 1.00 69.38 99 GLN A CA 1
ATOM 800 C C . GLN A 1 99 ? 7.193 -7.681 -15.706 1.00 69.38 99 GLN A C 1
ATOM 802 O O . GLN A 1 99 ? 7.868 -6.664 -15.855 1.00 69.38 99 GLN A O 1
ATOM 807 N N . LEU A 1 100 ? 7.404 -8.543 -14.712 1.00 58.41 100 LEU A N 1
ATOM 808 C CA . LEU A 1 100 ? 8.649 -8.528 -13.958 1.00 58.41 100 LEU A CA 1
ATOM 809 C C . LEU A 1 100 ? 9.768 -8.897 -14.938 1.00 58.41 100 LEU A C 1
ATOM 811 O O . LEU A 1 100 ? 9.777 -9.994 -15.500 1.00 58.41 100 LEU A O 1
ATOM 815 N N . SER A 1 101 ? 10.684 -7.960 -15.189 1.00 51.38 101 SER A N 1
ATOM 816 C CA . SER A 1 101 ? 11.893 -8.245 -15.957 1.00 51.38 101 SER A CA 1
ATOM 817 C C . SER A 1 101 ? 12.643 -9.369 -15.248 1.00 51.38 101 SER A C 1
ATOM 819 O O . SER A 1 101 ? 13.153 -9.178 -14.144 1.00 51.38 101 SER A O 1
ATOM 821 N N . LYS A 1 102 ? 12.689 -10.558 -15.862 1.00 45.53 102 LYS A N 1
ATOM 822 C CA . LYS A 1 102 ? 13.614 -11.618 -15.458 1.00 45.53 102 LYS A CA 1
ATOM 823 C C . LYS A 1 102 ? 15.027 -11.113 -15.745 1.00 45.53 102 LYS A C 1
ATOM 825 O O . LYS A 1 102 ? 15.563 -11.356 -16.823 1.00 45.53 102 LYS A O 1
ATOM 830 N N . ARG A 1 103 ? 15.634 -10.393 -14.804 1.00 44.94 103 ARG A N 1
ATOM 831 C CA . ARG A 1 103 ? 17.093 -10.340 -14.736 1.00 44.94 103 ARG A CA 1
ATOM 832 C C . ARG A 1 103 ? 17.531 -11.684 -14.160 1.00 44.94 103 ARG A C 1
ATOM 834 O O . ARG A 1 103 ? 17.286 -11.953 -12.987 1.00 44.94 103 ARG A O 1
ATOM 841 N N . GLY A 1 104 ? 17.993 -12.554 -15.060 1.00 36.31 104 GLY A N 1
ATOM 842 C CA . GLY A 1 104 ? 18.700 -13.790 -14.721 1.00 36.31 104 GLY A CA 1
ATOM 843 C C . GLY A 1 104 ? 20.089 -13.518 -14.172 1.00 36.31 104 GLY A C 1
ATOM 844 O O . GLY A 1 104 ? 20.533 -12.347 -14.239 1.00 36.31 104 GLY A O 1
#

Foldseek 3Di:
DDPDPDPPPLDDKDWDWDDPDQFWIWTDINNRTDTDTDDGDDDDPDDDDQDDDPVVCVVDVVPPDDGDDFDDDDDDDPNDDPDPVVPDDDDDPDDPDTDDPPPD

Radius of gyration: 15.92 Å; chains: 1; bounding box: 33×35×36 Å